Protein AF-A0A2V4D397-F1 (afdb_monomer_lite)

Sequence (75 aa):
MIGWGAVMVWFSANVLSQAAFIGTHGVPYDVESMLGALGPWSWLLVTIELGVWLIVGTLVFQKFNSKQNIQPQMT

Foldseek 3Di:
DPQVVVVVVVVVVVVVVQVVCCVVVVDGDDLVVVLVVVDPCSVVVVVVVVVVVVSVVVSVVVVVVVVVPPDDDDD

Secondary structure (DSSP, 8-state):
--HHHHHHHHHHHHHHHHHHHHHHHSS---HHHHHHHHGGGHHHHHHHHHHHHHHHHHHHHHHHHHHHTS-----

Radius of gyration: 18.24 Å; chains: 1; bo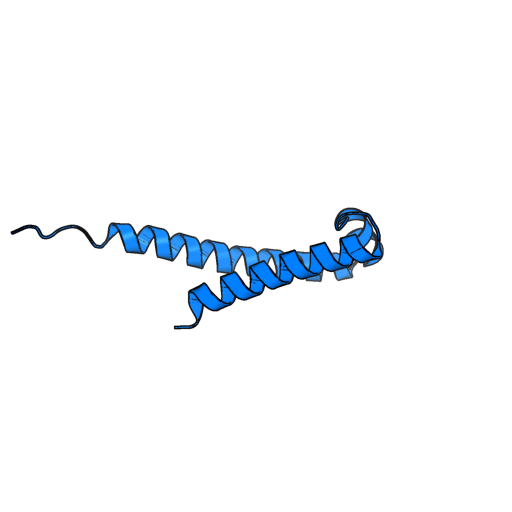unding box: 46×34×44 Å

Structure (mmCIF, N/CA/C/O backbone):
data_AF-A0A2V4D397-F1
#
_entry.id   AF-A0A2V4D397-F1
#
loop_
_atom_site.group_PDB
_atom_site.id
_atom_site.type_symbol
_atom_site.label_atom_id
_atom_site.label_alt_id
_atom_site.label_comp_id
_atom_site.label_asym_id
_atom_site.label_entity_id
_atom_site.label_seq_id
_atom_site.pdbx_PDB_ins_code
_atom_site.Cartn_x
_atom_site.Cartn_y
_atom_site.Cartn_z
_atom_site.occupancy
_atom_site.B_iso_or_equiv
_atom_site.auth_seq_id
_atom_site.auth_comp_id
_atom_site.auth_asym_id
_atom_site.auth_atom_id
_atom_site.pdbx_PDB_model_num
ATOM 1 N N . MET A 1 1 ? -3.834 4.652 22.775 1.00 48.59 1 MET A N 1
ATOM 2 C CA . MET A 1 1 ? -4.291 5.703 21.832 1.00 48.59 1 MET A CA 1
ATOM 3 C C . MET A 1 1 ? -3.511 5.642 20.507 1.00 48.59 1 MET A C 1
ATOM 5 O O . MET A 1 1 ? -3.043 6.662 20.027 1.00 48.59 1 MET A O 1
ATOM 9 N N . ILE A 1 2 ? -3.379 4.455 19.893 1.00 59.50 2 ILE A N 1
ATOM 10 C CA . ILE A 1 2 ? -2.540 4.245 18.688 1.00 59.50 2 ILE A CA 1
ATOM 11 C C . ILE A 1 2 ? -3.362 4.251 17.376 1.00 59.50 2 ILE A C 1
ATOM 13 O O . ILE A 1 2 ? -2.799 4.416 16.302 1.00 59.50 2 ILE A O 1
ATOM 17 N N . GLY A 1 3 ? -4.698 4.161 17.443 1.00 71.75 3 GLY A N 1
ATOM 18 C CA . GLY A 1 3 ? -5.549 3.859 16.278 1.00 71.75 3 GLY A CA 1
ATOM 19 C C . GLY A 1 3 ? -5.379 4.786 15.066 1.00 71.75 3 GLY A C 1
ATOM 20 O O . GLY A 1 3 ? -5.001 4.331 13.995 1.00 71.75 3 GLY A O 1
ATOM 21 N N . TRP A 1 4 ? -5.621 6.092 15.219 1.00 75.75 4 TRP A N 1
ATOM 22 C CA . TRP A 1 4 ? -5.597 7.030 14.082 1.00 75.75 4 TRP A CA 1
ATOM 23 C C . TRP A 1 4 ? -4.195 7.479 13.659 1.00 75.75 4 TRP A C 1
ATOM 25 O O . TRP A 1 4 ? -3.979 7.765 12.483 1.00 75.75 4 TRP A O 1
ATOM 35 N N . GLY A 1 5 ? -3.239 7.513 14.591 1.00 83.50 5 GLY A N 1
ATOM 36 C CA . GLY A 1 5 ? -1.845 7.840 14.277 1.00 83.50 5 GLY A CA 1
ATOM 37 C C . GLY A 1 5 ? -1.211 6.796 13.358 1.00 83.50 5 GLY A C 1
ATOM 38 O O . GLY A 1 5 ? -0.536 7.161 12.402 1.00 83.50 5 GLY A O 1
ATOM 39 N N . ALA A 1 6 ? -1.503 5.511 13.586 1.00 83.44 6 ALA A N 1
ATOM 40 C CA . ALA A 1 6 ? -1.026 4.425 12.733 1.00 83.44 6 ALA A CA 1
ATOM 41 C C . ALA A 1 6 ? -1.540 4.545 11.288 1.00 83.44 6 ALA A C 1
ATOM 43 O O . ALA A 1 6 ? -0.763 4.377 10.351 1.00 83.44 6 ALA A O 1
ATOM 44 N N . VAL A 1 7 ? -2.816 4.906 11.102 1.00 81.75 7 VAL A N 1
ATOM 45 C CA . VAL A 1 7 ? -3.410 5.106 9.767 1.00 81.75 7 VAL A CA 1
ATOM 46 C C . VAL A 1 7 ? -2.738 6.266 9.029 1.00 81.75 7 VAL A C 1
ATOM 48 O O . VAL A 1 7 ? -2.396 6.125 7.859 1.00 81.75 7 VAL A O 1
ATOM 51 N N . MET A 1 8 ? -2.501 7.392 9.710 1.00 84.62 8 MET A N 1
ATOM 52 C CA . MET A 1 8 ? -1.842 8.558 9.108 1.00 84.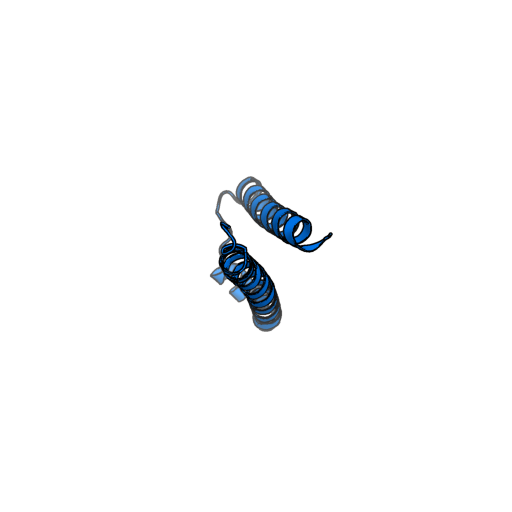62 8 MET A CA 1
ATOM 53 C C . MET A 1 8 ? -0.391 8.257 8.724 1.00 84.62 8 MET A C 1
ATOM 55 O O . MET A 1 8 ? 0.021 8.583 7.617 1.00 84.62 8 MET A O 1
ATOM 59 N N . VAL A 1 9 ? 0.370 7.591 9.600 1.00 88.62 9 VAL A N 1
ATOM 60 C CA . VAL A 1 9 ? 1.759 7.195 9.312 1.00 88.62 9 VAL A CA 1
ATOM 61 C C . VAL A 1 9 ? 1.819 6.226 8.133 1.00 88.62 9 VAL A C 1
ATOM 63 O O . VAL A 1 9 ? 2.633 6.419 7.234 1.00 88.62 9 VAL A O 1
ATOM 66 N N . TRP A 1 10 ? 0.939 5.221 8.098 1.00 85.50 10 TRP A N 1
ATOM 67 C CA . TRP A 1 10 ? 0.854 4.281 6.981 1.00 85.50 10 TRP A CA 1
ATOM 68 C C . TRP A 1 10 ? 0.504 4.987 5.664 1.00 85.50 10 TRP A C 1
ATOM 70 O O . TRP A 1 10 ? 1.173 4.772 4.654 1.00 85.50 10 TRP A O 1
ATOM 80 N N . PHE A 1 11 ? -0.487 5.881 5.674 1.00 86.94 11 PHE A N 1
ATOM 81 C CA . PHE A 1 11 ? -0.868 6.655 4.493 1.00 86.94 11 PHE A CA 1
ATOM 82 C C . PHE A 1 11 ? 0.282 7.547 3.999 1.00 86.94 11 PHE A C 1
ATOM 84 O O . PHE A 1 11 ? 0.629 7.516 2.819 1.00 86.94 11 PHE A O 1
ATOM 91 N N . SER A 1 12 ? 0.932 8.290 4.898 1.00 90.44 12 SER A N 1
ATOM 92 C CA . SER A 1 12 ? 2.081 9.132 4.553 1.00 90.44 12 SER A CA 1
ATOM 93 C C . SER A 1 12 ? 3.264 8.323 4.020 1.00 90.44 12 SER A C 1
ATOM 95 O O . SER A 1 12 ? 3.912 8.765 3.076 1.00 90.44 12 SER A O 1
ATOM 97 N N . ALA A 1 13 ? 3.531 7.135 4.571 1.00 89.88 13 ALA A N 1
ATOM 98 C CA . ALA A 1 13 ? 4.581 6.246 4.077 1.00 89.88 13 ALA A CA 1
ATOM 99 C C . ALA A 1 13 ? 4.301 5.756 2.644 1.00 89.88 13 ALA A C 1
ATOM 101 O O . ALA A 1 13 ? 5.217 5.734 1.823 1.00 89.88 13 ALA A O 1
ATOM 102 N N . ASN A 1 14 ? 3.043 5.435 2.319 1.00 87.81 14 ASN A N 1
ATOM 103 C CA . ASN A 1 14 ? 2.642 5.053 0.960 1.00 87.81 14 ASN A CA 1
ATOM 104 C C . ASN A 1 14 ? 2.824 6.206 -0.037 1.00 87.81 14 ASN A C 1
ATOM 1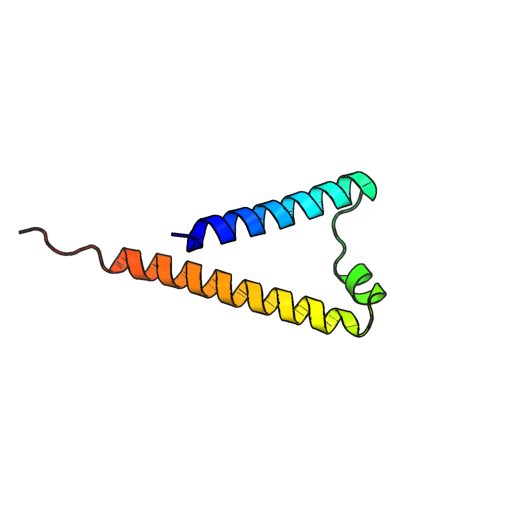06 O O . ASN A 1 14 ? 3.442 6.023 -1.085 1.00 87.81 14 ASN A O 1
ATOM 110 N N . VAL A 1 15 ? 2.358 7.412 0.311 1.00 89.31 15 VAL A N 1
ATOM 111 C CA . VAL A 1 15 ? 2.525 8.606 -0.538 1.00 89.31 15 VAL A CA 1
ATOM 112 C C . VAL A 1 15 ? 4.005 8.944 -0.734 1.00 89.31 15 VAL A C 1
ATOM 114 O O . VAL A 1 15 ? 4.432 9.230 -1.852 1.00 89.31 15 VAL A O 1
ATOM 117 N N . LEU A 1 16 ? 4.812 8.870 0.329 1.00 93.19 16 LEU A N 1
ATOM 118 C CA . LEU A 1 16 ? 6.249 9.134 0.256 1.00 93.19 16 LEU A CA 1
ATOM 119 C C . LEU A 1 16 ? 6.983 8.094 -0.601 1.00 93.19 16 LEU A C 1
ATOM 121 O O . LEU A 1 16 ? 7.847 8.463 -1.393 1.00 93.19 16 LEU A O 1
ATOM 125 N N . SER A 1 17 ? 6.624 6.812 -0.483 1.00 88.69 17 SER A N 1
ATOM 126 C CA . SER A 1 17 ? 7.180 5.748 -1.327 1.00 88.69 17 SER A CA 1
ATOM 127 C C . SER A 1 17 ? 6.880 6.000 -2.806 1.00 88.69 17 SER A C 1
ATOM 129 O O . SER A 1 17 ? 7.786 5.930 -3.636 1.00 88.69 17 SER A O 1
ATOM 131 N N . GLN A 1 18 ? 5.642 6.382 -3.132 1.00 89.19 18 GLN A N 1
ATOM 132 C CA . GLN A 1 18 ? 5.256 6.713 -4.501 1.00 89.19 18 GLN A CA 1
ATOM 133 C C . GLN A 1 18 ? 5.999 7.952 -5.028 1.00 89.19 18 GLN A C 1
ATOM 135 O O . GLN A 1 18 ? 6.486 7.938 -6.157 1.00 89.19 18 GLN A O 1
ATOM 140 N N . ALA A 1 19 ? 6.159 8.996 -4.210 1.00 91.56 19 ALA A N 1
ATOM 141 C CA . ALA A 1 19 ? 6.926 10.185 -4.581 1.00 91.56 19 ALA A CA 1
ATOM 142 C C . ALA A 1 19 ? 8.412 9.868 -4.837 1.00 91.56 19 ALA A C 1
ATOM 144 O O . ALA A 1 19 ? 8.989 10.358 -5.807 1.00 91.56 19 ALA A O 1
ATOM 145 N N . ALA A 1 20 ? 9.025 9.014 -4.011 1.00 90.62 20 ALA A N 1
ATOM 146 C CA . ALA A 1 20 ? 10.405 8.570 -4.202 1.00 90.62 20 ALA A CA 1
ATOM 147 C C . ALA A 1 20 ? 10.576 7.727 -5.480 1.00 90.62 20 ALA A C 1
ATOM 149 O O . ALA A 1 20 ? 11.565 7.880 -6.201 1.00 90.62 20 ALA A O 1
ATOM 150 N N . PHE A 1 21 ? 9.603 6.867 -5.795 1.00 88.88 21 PHE A N 1
ATOM 151 C CA . PHE A 1 21 ? 9.605 6.085 -7.030 1.00 88.88 21 PHE A CA 1
ATOM 152 C C . PHE A 1 21 ? 9.496 6.985 -8.268 1.00 88.88 21 PHE A C 1
ATOM 154 O O . PHE A 1 21 ? 10.306 6.863 -9.185 1.00 88.88 21 PHE A O 1
ATOM 161 N N . ILE A 1 22 ? 8.587 7.966 -8.256 1.00 92.00 22 ILE A N 1
ATOM 162 C CA . ILE A 1 22 ? 8.465 8.959 -9.337 1.00 92.00 22 ILE A CA 1
ATOM 163 C C . ILE A 1 22 ? 9.762 9.757 -9.491 1.00 92.00 22 ILE A C 1
ATOM 165 O O . ILE A 1 22 ? 10.229 9.959 -10.609 1.00 92.00 22 ILE A O 1
ATOM 169 N N . GLY A 1 23 ? 10.379 10.173 -8.383 1.00 90.44 23 GLY A N 1
ATOM 170 C CA . GLY A 1 23 ? 11.640 10.915 -8.413 1.00 90.44 23 GLY A CA 1
ATOM 171 C C . GLY A 1 23 ? 12.810 10.137 -9.027 1.00 90.44 23 GLY A C 1
ATOM 172 O O . GLY A 1 23 ? 13.744 10.755 -9.527 1.00 90.44 23 GLY A O 1
ATOM 173 N N . THR A 1 24 ? 12.761 8.802 -9.016 1.00 89.94 24 THR A N 1
ATOM 174 C CA . THR A 1 24 ? 13.825 7.935 -9.554 1.00 89.94 24 THR A CA 1
ATOM 175 C C . THR A 1 24 ? 13.521 7.394 -10.952 1.00 89.94 24 THR A C 1
ATOM 177 O O . THR A 1 24 ? 14.432 7.305 -11.769 1.00 89.94 24 THR A O 1
ATOM 180 N N . HIS A 1 25 ? 12.264 7.058 -11.248 1.00 87.25 25 HIS A N 1
ATOM 181 C CA . HIS A 1 25 ? 11.855 6.405 -12.499 1.00 87.25 25 HIS A CA 1
ATOM 182 C C . HIS A 1 25 ? 11.121 7.345 -13.469 1.00 87.25 25 HIS A C 1
ATOM 184 O O . HIS A 1 25 ? 10.903 6.986 -14.623 1.00 87.25 25 HIS A O 1
ATOM 190 N N . GLY A 1 26 ? 10.726 8.546 -13.030 1.00 86.94 26 GLY A N 1
ATOM 191 C CA . GLY A 1 26 ? 10.025 9.543 -13.851 1.00 86.94 26 GLY A CA 1
ATOM 192 C C . GLY A 1 26 ? 8.566 9.202 -14.176 1.00 86.94 26 GLY A C 1
ATOM 193 O O . GLY A 1 26 ? 7.877 10.007 -14.800 1.00 86.94 26 GLY A O 1
ATOM 194 N N . VAL A 1 27 ? 8.083 8.038 -13.738 1.00 87.62 27 VAL A N 1
ATOM 195 C CA . VAL A 1 27 ? 6.716 7.548 -13.941 1.00 87.62 27 VAL A CA 1
ATOM 196 C C . VAL A 1 27 ? 6.089 7.150 -12.602 1.00 87.62 27 VAL A C 1
ATOM 198 O O . VAL A 1 27 ? 6.810 6.758 -11.679 1.00 87.62 27 VAL A O 1
ATOM 201 N N . PRO A 1 28 ? 4.757 7.275 -12.457 1.00 86.00 28 PRO A N 1
ATOM 202 C CA . PRO A 1 28 ? 4.055 6.776 -11.281 1.00 86.00 28 PRO A CA 1
ATOM 203 C C . PRO A 1 28 ? 4.197 5.260 -11.144 1.00 86.00 28 PRO A C 1
ATOM 205 O O . PRO A 1 28 ? 4.577 4.566 -12.086 1.00 86.00 28 PRO A O 1
ATOM 208 N N . TYR A 1 29 ? 3.877 4.756 -9.949 1.00 83.06 29 TYR A N 1
ATOM 209 C CA . TYR A 1 29 ? 3.860 3.321 -9.695 1.00 83.06 29 TYR A CA 1
ATOM 210 C C . TYR A 1 29 ? 2.903 2.622 -10.662 1.00 83.06 29 TYR A C 1
ATOM 212 O O . TYR A 1 29 ? 1.694 2.852 -10.608 1.00 83.06 29 TYR A O 1
ATOM 220 N N . ASP A 1 30 ? 3.454 1.765 -11.518 1.00 84.94 30 ASP A N 1
ATOM 221 C CA . ASP A 1 30 ? 2.676 0.957 -12.443 1.00 84.94 30 ASP A CA 1
ATOM 222 C C . ASP A 1 30 ? 2.453 -0.434 -11.850 1.00 84.94 30 ASP A C 1
ATOM 224 O O . ASP A 1 30 ? 3.302 -1.325 -11.892 1.00 84.94 30 ASP A O 1
ATOM 228 N N . VAL A 1 31 ? 1.292 -0.584 -11.220 1.00 76.75 31 VAL A N 1
ATOM 229 C CA . VAL A 1 31 ? 0.940 -1.768 -10.436 1.00 76.75 31 VAL A CA 1
ATOM 230 C C . VAL A 1 31 ? 0.891 -3.019 -11.319 1.00 76.75 31 VAL A C 1
ATOM 232 O O . VAL A 1 31 ? 1.316 -4.087 -10.885 1.00 76.75 31 VAL A O 1
ATOM 235 N N . GLU A 1 32 ? 0.445 -2.896 -12.571 1.00 79.81 32 GLU A N 1
ATOM 236 C CA . GLU A 1 32 ? 0.338 -4.027 -13.496 1.00 79.81 32 GLU A CA 1
ATOM 237 C C . GLU A 1 32 ? 1.710 -4.556 -13.930 1.00 79.81 32 GLU A C 1
ATOM 239 O O . GLU A 1 32 ? 1.936 -5.766 -13.859 1.00 79.81 32 GLU A O 1
ATOM 244 N N . SER A 1 33 ? 2.664 -3.690 -14.299 1.00 78.75 33 SER A N 1
ATOM 245 C CA . SER A 1 33 ? 4.022 -4.149 -14.626 1.00 78.75 33 SER A CA 1
ATOM 246 C C . SER A 1 33 ? 4.773 -4.688 -13.411 1.00 78.75 33 SER A C 1
ATOM 248 O O . SER A 1 33 ? 5.499 -5.674 -13.539 1.00 78.75 33 SER A O 1
ATOM 250 N N . MET A 1 34 ? 4.575 -4.116 -12.222 1.00 77.38 34 MET A N 1
ATOM 251 C CA . MET A 1 34 ? 5.223 -4.599 -10.999 1.00 77.38 34 MET A CA 1
ATOM 252 C C . MET A 1 34 ? 4.670 -5.941 -10.525 1.00 77.38 34 MET A C 1
ATOM 254 O O . MET A 1 34 ? 5.441 -6.840 -10.181 1.00 77.38 34 MET A O 1
ATOM 258 N N . LEU A 1 35 ? 3.345 -6.108 -10.535 1.00 78.06 35 LEU A N 1
ATOM 259 C CA . LEU A 1 35 ? 2.713 -7.394 -10.241 1.00 78.06 35 LEU A CA 1
ATOM 260 C C . LEU A 1 35 ? 3.023 -8.420 -11.342 1.00 78.06 35 LEU A C 1
ATOM 262 O O . LEU A 1 35 ? 3.200 -9.602 -11.054 1.00 78.06 35 LEU A O 1
ATOM 266 N N . GLY A 1 36 ? 3.150 -7.992 -12.597 1.00 77.12 36 GLY A N 1
ATOM 267 C CA . GLY A 1 36 ? 3.617 -8.851 -13.682 1.00 77.12 36 GLY A CA 1
ATOM 268 C C . GLY A 1 36 ? 5.053 -9.337 -13.460 1.00 77.12 36 GLY A C 1
ATOM 269 O O . GLY A 1 3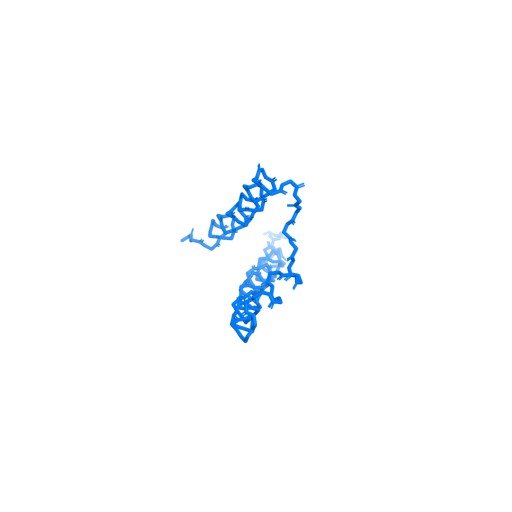6 ? 5.337 -10.521 -13.631 1.00 77.12 36 GLY A O 1
ATOM 270 N N . ALA A 1 37 ? 5.944 -8.451 -13.007 1.00 80.75 37 ALA A N 1
ATOM 271 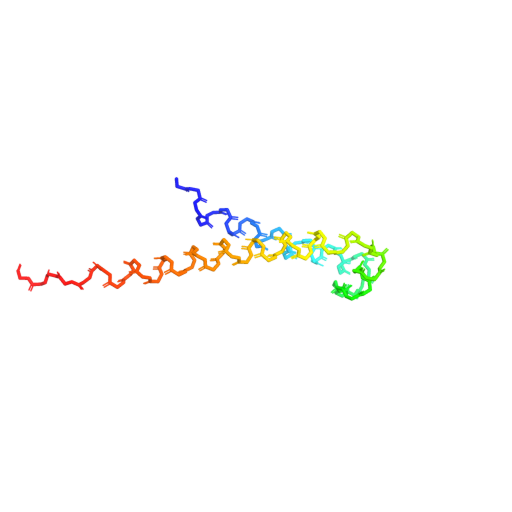C CA . ALA A 1 37 ? 7.353 -8.755 -12.758 1.00 80.75 37 ALA A CA 1
ATOM 272 C C . ALA A 1 37 ? 7.582 -9.682 -11.550 1.00 80.75 37 ALA A C 1
ATOM 274 O O . ALA A 1 37 ? 8.535 -10.459 -11.540 1.00 80.75 37 ALA A O 1
ATOM 275 N N . LEU A 1 38 ? 6.714 -9.626 -10.536 1.00 80.31 38 LEU A N 1
ATOM 276 C CA . LEU A 1 38 ? 6.795 -10.464 -9.330 1.00 80.31 38 LEU A CA 1
ATOM 277 C C . LEU A 1 38 ? 6.185 -11.866 -9.512 1.00 80.31 38 LEU A C 1
ATOM 279 O O . LEU A 1 38 ? 6.447 -12.772 -8.712 1.00 80.31 38 LEU A O 1
ATOM 283 N N . GLY A 1 39 ? 5.389 -12.069 -10.566 1.00 81.31 39 GLY A N 1
ATOM 284 C CA . GLY A 1 39 ? 4.800 -13.363 -10.897 1.00 81.31 39 GLY A CA 1
ATOM 285 C C . GLY A 1 39 ? 3.887 -13.903 -9.780 1.00 81.31 39 GLY A C 1
ATOM 286 O O . GLY A 1 39 ? 3.012 -13.183 -9.304 1.00 81.31 39 GLY A O 1
ATOM 287 N N . PRO A 1 40 ? 4.042 -15.162 -9.323 1.00 81.12 40 PRO A N 1
ATOM 288 C CA . PRO A 1 40 ? 3.165 -15.758 -8.305 1.00 81.12 40 PRO A CA 1
ATOM 289 C C . PRO A 1 40 ? 3.147 -15.016 -6.958 1.00 81.12 40 PRO A C 1
ATOM 291 O O . PRO A 1 40 ? 2.155 -15.081 -6.233 1.00 81.12 40 PRO A O 1
ATOM 294 N N . TRP A 1 41 ? 4.221 -14.293 -6.619 1.00 82.88 41 TRP A N 1
ATOM 295 C CA . TRP A 1 41 ? 4.334 -13.539 -5.363 1.00 82.88 41 TRP A CA 1
ATOM 296 C C . TRP A 1 41 ? 3.414 -12.316 -5.302 1.00 82.88 41 TRP A C 1
ATOM 298 O O . TRP A 1 41 ? 3.112 -11.820 -4.218 1.00 82.88 41 TRP A O 1
ATOM 308 N N . SER A 1 42 ? 2.898 -11.875 -6.444 1.00 82.81 42 SER A N 1
ATOM 309 C CA . SER A 1 42 ? 1.947 -10.768 -6.563 1.00 82.81 42 SER A CA 1
ATOM 310 C C . SER A 1 42 ? 0.658 -11.008 -5.786 1.00 82.81 42 SER A C 1
ATOM 312 O O . SER A 1 42 ? 0.113 -10.087 -5.181 1.00 82.81 42 SER A O 1
ATOM 314 N N . TRP A 1 43 ? 0.214 -12.264 -5.705 1.00 81.00 43 TRP A N 1
ATOM 315 C CA . TRP A 1 43 ? -0.954 -12.643 -4.910 1.00 81.00 43 TR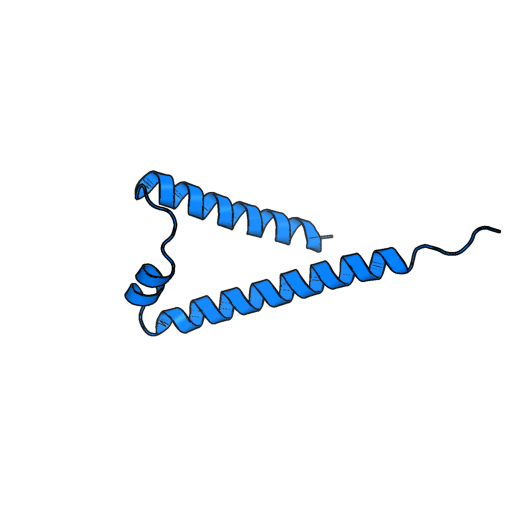P A CA 1
ATOM 316 C C . TRP A 1 43 ? -0.766 -12.393 -3.410 1.00 81.00 43 TRP A C 1
ATOM 318 O O . TRP A 1 43 ? -1.723 -12.035 -2.721 1.00 81.00 43 TRP A O 1
ATOM 328 N N . LEU A 1 44 ? 0.461 -12.534 -2.899 1.00 83.94 44 LEU A N 1
ATOM 329 C CA . LEU A 1 44 ? 0.767 -12.249 -1.498 1.00 83.94 44 LEU A CA 1
ATOM 330 C C . LEU A 1 44 ? 0.628 -10.752 -1.199 1.00 83.94 44 LEU A C 1
ATOM 332 O O . LEU A 1 44 ? 0.003 -10.386 -0.206 1.00 83.94 44 LEU A O 1
ATOM 336 N N . LEU A 1 45 ? 1.152 -9.891 -2.077 1.00 83.94 45 LEU A N 1
ATOM 337 C CA . LEU A 1 45 ? 1.047 -8.436 -1.926 1.00 83.94 45 LEU A CA 1
ATOM 338 C C . LEU A 1 45 ? -0.405 -7.962 -2.012 1.00 83.94 45 LEU A C 1
ATOM 340 O O . LEU A 1 45 ? -0.846 -7.207 -1.150 1.00 83.94 45 LEU A O 1
ATOM 344 N N . VAL A 1 46 ? -1.172 -8.480 -2.974 1.00 84.75 46 VAL A N 1
ATOM 345 C CA . VAL A 1 46 ? -2.610 -8.187 -3.096 1.00 84.75 46 VAL A CA 1
ATOM 346 C C . VAL A 1 46 ? -3.373 -8.611 -1.836 1.00 84.75 46 VAL A C 1
ATOM 348 O O . VAL A 1 46 ? -4.232 -7.875 -1.352 1.00 84.75 46 VAL A O 1
ATOM 351 N N . THR A 1 47 ? -3.039 -9.766 -1.254 1.00 86.25 47 THR A N 1
ATOM 352 C CA . THR A 1 47 ? -3.674 -10.243 -0.013 1.00 86.25 47 THR A CA 1
ATOM 353 C C . THR A 1 47 ? -3.376 -9.316 1.169 1.00 86.25 47 THR A C 1
ATOM 355 O O . THR A 1 47 ? -4.271 -9.019 1.963 1.00 86.25 47 THR A O 1
ATOM 358 N N . ILE A 1 48 ? -2.138 -8.825 1.277 1.00 87.81 48 ILE A N 1
ATOM 359 C CA . ILE A 1 48 ? -1.743 -7.862 2.314 1.00 87.81 48 ILE A CA 1
ATOM 360 C C . ILE A 1 48 ? -2.495 -6.540 2.126 1.00 87.81 48 ILE A C 1
ATOM 362 O O . ILE A 1 48 ? -3.058 -6.025 3.091 1.00 87.81 48 ILE A O 1
ATOM 366 N N . GLU A 1 49 ? -2.559 -6.026 0.896 1.00 86.56 49 GLU A N 1
ATOM 367 C CA . GLU A 1 49 ? -3.261 -4.783 0.565 1.00 86.56 49 GLU A CA 1
ATOM 368 C C . GLU A 1 49 ? -4.741 -4.854 0.971 1.00 86.56 49 GLU A C 1
ATOM 370 O O . GLU A 1 49 ? -5.248 -3.976 1.673 1.00 86.56 49 GLU A O 1
ATOM 375 N N . LEU A 1 50 ? -5.425 -5.949 0.621 1.00 88.31 50 LEU A N 1
ATOM 376 C CA . LEU A 1 50 ? -6.815 -6.192 1.019 1.00 88.31 50 LEU A CA 1
ATOM 377 C C . LEU A 1 50 ? -6.979 -6.254 2.543 1.00 88.31 50 LEU A C 1
ATOM 379 O O . LEU A 1 50 ? -7.935 -5.694 3.084 1.00 88.31 50 LEU A O 1
ATOM 383 N N . GLY A 1 51 ? -6.038 -6.887 3.249 1.00 90.12 51 GLY A N 1
ATOM 384 C CA . GLY A 1 51 ? -6.025 -6.922 4.711 1.00 90.12 51 GLY A CA 1
ATOM 385 C C . GLY A 1 51 ? -5.940 -5.524 5.327 1.00 90.12 51 GLY A C 1
ATOM 386 O O . GLY A 1 51 ? -6.686 -5.205 6.255 1.00 90.12 51 GLY A O 1
ATOM 387 N N . VAL A 1 52 ? -5.087 -4.658 4.777 1.00 87.06 52 VAL A N 1
ATOM 388 C CA . VAL A 1 52 ? -4.973 -3.268 5.233 1.00 87.06 52 VAL A CA 1
ATOM 389 C C . VAL A 1 52 ? -6.254 -2.483 4.947 1.00 87.06 52 VAL A C 1
ATOM 391 O O . VAL A 1 52 ? -6.747 -1.788 5.838 1.00 87.06 52 VAL A O 1
ATOM 394 N N . TRP A 1 53 ? -6.853 -2.641 3.764 1.00 88.62 53 TRP A N 1
ATOM 395 C CA . TRP A 1 53 ? -8.127 -1.998 3.427 1.00 88.62 53 TRP A CA 1
ATOM 396 C C . TRP A 1 53 ? -9.276 -2.414 4.354 1.00 88.62 53 TRP A C 1
ATOM 398 O O . TRP A 1 53 ? -10.084 -1.564 4.729 1.00 88.62 53 TRP A O 1
ATOM 408 N N . LEU A 1 54 ? -9.328 -3.674 4.801 1.00 89.38 54 LEU A N 1
ATOM 409 C CA . LEU A 1 54 ? -10.308 -4.128 5.798 1.00 89.38 54 LEU A CA 1
ATOM 410 C C . LEU A 1 54 ? -10.100 -3.456 7.164 1.00 89.38 54 LEU A C 1
ATOM 412 O O . LEU A 1 54 ? -11.066 -3.042 7.810 1.00 89.38 54 LEU A O 1
ATOM 416 N N . ILE A 1 55 ? -8.852 -3.292 7.606 1.00 87.06 55 ILE A N 1
ATOM 417 C CA . ILE A 1 55 ? -8.537 -2.606 8.870 1.00 87.06 55 ILE A CA 1
ATOM 418 C C . ILE A 1 55 ? -8.904 -1.121 8.774 1.00 87.06 55 ILE A C 1
ATOM 420 O O . ILE A 1 55 ? -9.573 -0.582 9.654 1.00 87.06 55 ILE A O 1
ATOM 424 N N . VAL A 1 56 ? -8.523 -0.450 7.687 1.00 84.69 56 VAL A N 1
ATOM 425 C CA . VAL A 1 56 ? -8.868 0.961 7.472 1.00 84.69 56 VAL A CA 1
ATOM 426 C C . VAL A 1 56 ? -10.386 1.135 7.389 1.00 84.69 56 VAL A C 1
ATOM 428 O O . VAL A 1 56 ? -10.937 1.988 8.084 1.00 84.69 56 VAL A O 1
ATOM 431 N N . GLY A 1 57 ? -11.080 0.296 6.615 1.00 87.31 57 GLY A N 1
ATOM 432 C CA . GLY A 1 57 ? -12.535 0.337 6.466 1.00 87.31 57 GLY A CA 1
ATOM 433 C C . GLY A 1 57 ? -13.274 0.140 7.790 1.00 87.31 57 GLY A C 1
ATOM 434 O O . GLY A 1 57 ? -14.193 0.898 8.098 1.00 87.31 57 GLY A O 1
ATOM 435 N N . THR A 1 58 ? -12.837 -0.810 8.620 1.00 85.75 58 THR A N 1
ATOM 436 C CA . THR A 1 58 ? -13.430 -1.038 9.949 1.00 85.75 58 THR A CA 1
ATOM 437 C C . THR A 1 58 ? -13.178 0.129 10.906 1.00 85.75 58 THR A C 1
ATOM 439 O O . THR A 1 58 ? -14.110 0.566 11.581 1.00 85.75 58 THR A O 1
ATOM 442 N N . LEU A 1 59 ? -11.969 0.702 10.932 1.00 84.06 59 LEU A N 1
ATOM 443 C CA . LEU A 1 59 ? -11.648 1.873 11.762 1.00 84.06 59 LEU A CA 1
ATOM 444 C C . LEU A 1 59 ? -12.424 3.128 11.340 1.00 84.06 59 LEU A C 1
ATOM 446 O O . LEU A 1 59 ? -12.890 3.894 12.192 1.00 84.06 59 LEU A O 1
ATOM 450 N N . VAL A 1 60 ? -12.580 3.341 10.032 1.00 85.56 60 VAL A N 1
ATOM 451 C CA . VAL A 1 60 ? -13.401 4.425 9.483 1.00 85.56 60 VAL A CA 1
ATOM 452 C C . VAL A 1 60 ? -14.863 4.202 9.868 1.00 85.56 60 VAL A C 1
ATOM 454 O O . VAL A 1 60 ? -15.461 5.086 10.476 1.00 85.56 60 VAL A O 1
ATOM 457 N N . PHE A 1 61 ? -15.416 3.011 9.628 1.00 85.38 61 PHE A N 1
ATOM 458 C CA . PHE A 1 61 ? -16.801 2.679 9.973 1.00 85.38 61 PHE A CA 1
ATOM 459 C C . PHE A 1 61 ? -17.105 2.891 11.466 1.00 85.38 61 PHE A C 1
ATOM 461 O O . PHE A 1 61 ? -18.080 3.555 11.822 1.00 85.38 61 PHE A O 1
ATOM 468 N N . GLN A 1 62 ? -16.221 2.423 12.352 1.00 83.25 62 GLN A N 1
ATOM 469 C CA . GLN A 1 62 ? -16.345 2.635 13.797 1.00 83.25 62 GLN A CA 1
ATOM 470 C C . GLN A 1 62 ? -16.382 4.123 14.166 1.00 83.25 62 GLN A C 1
ATOM 472 O O . GLN A 1 62 ? -17.199 4.535 14.989 1.00 83.25 62 GLN A O 1
ATOM 477 N N . LYS A 1 63 ? -15.543 4.961 13.542 1.00 77.88 63 LYS A N 1
ATOM 478 C CA . LYS A 1 63 ? -15.531 6.401 13.835 1.00 77.88 63 LYS A CA 1
ATOM 479 C C . LYS A 1 63 ? -16.822 7.101 13.417 1.00 77.88 63 LYS A C 1
ATOM 481 O O . LYS A 1 63 ? -17.255 8.017 14.118 1.00 77.88 63 LYS A O 1
ATOM 486 N N . PHE A 1 64 ? -17.427 6.691 12.306 1.00 82.81 64 PHE A N 1
ATOM 487 C CA . PHE A 1 64 ? -18.678 7.274 11.824 1.00 82.81 64 PHE A CA 1
ATOM 488 C C . PHE A 1 64 ? -19.848 6.856 12.731 1.00 82.81 64 PHE A C 1
ATOM 490 O O . PHE A 1 64 ? -20.590 7.725 13.193 1.00 82.81 64 PHE A O 1
ATOM 497 N N . ASN A 1 65 ? -19.923 5.580 13.127 1.00 78.44 65 ASN A N 1
ATOM 498 C CA . ASN A 1 65 ? -20.942 5.097 14.069 1.00 78.44 65 ASN A CA 1
ATOM 499 C C . ASN A 1 65 ? -20.797 5.687 15.487 1.00 78.44 65 ASN A C 1
ATOM 501 O O . ASN A 1 65 ? -21.801 5.948 16.155 1.00 78.44 65 ASN A O 1
ATOM 505 N N . SER A 1 66 ? -19.573 5.952 15.962 1.00 62.41 66 SER A N 1
ATOM 506 C CA . SER A 1 66 ? -19.363 6.596 17.269 1.00 62.41 66 SER A CA 1
ATOM 507 C C . SER A 1 66 ? -19.860 8.042 17.320 1.00 62.41 66 SER A C 1
ATOM 509 O O . SER A 1 66 ? -20.236 8.499 18.394 1.00 62.41 66 SER A O 1
ATOM 511 N N . LYS A 1 67 ? -19.901 8.778 16.199 1.00 56.62 67 LYS A N 1
ATOM 512 C CA . LYS A 1 67 ? -20.437 10.151 16.198 1.00 56.62 67 LYS A CA 1
ATOM 513 C C . LYS A 1 67 ? -21.961 10.204 16.296 1.00 56.62 67 LYS A C 1
ATOM 515 O O . LYS A 1 67 ? -22.483 11.184 16.818 1.00 56.62 67 LYS A O 1
ATOM 520 N N . GLN A 1 68 ? -22.663 9.156 15.868 1.00 57.16 68 GLN A N 1
ATOM 521 C CA . GLN A 1 68 ? -24.123 9.085 15.972 1.00 57.16 68 GLN A CA 1
ATOM 522 C C . GLN A 1 68 ? -24.629 8.820 17.401 1.00 57.16 68 GLN A C 1
ATOM 524 O O . GLN A 1 68 ? -25.788 9.091 17.676 1.00 57.16 68 GLN A O 1
ATOM 529 N N . ASN A 1 69 ? -23.781 8.348 18.324 1.00 54.94 69 ASN A N 1
ATOM 530 C CA . ASN A 1 69 ? -24.182 8.006 19.699 1.00 54.94 69 ASN A CA 1
ATOM 531 C C . ASN A 1 69 ? -23.968 9.131 20.744 1.00 54.94 69 ASN A C 1
ATOM 533 O O . ASN A 1 69 ? -24.197 8.897 21.925 1.00 54.94 69 ASN A O 1
ATOM 537 N N . ILE A 1 70 ? -23.525 10.341 20.357 1.00 58.38 70 ILE A N 1
ATOM 538 C CA . ILE A 1 70 ? -23.189 11.443 21.305 1.00 58.38 70 ILE A CA 1
ATOM 539 C C . ILE A 1 70 ? -24.279 12.542 21.362 1.00 58.38 70 ILE A C 1
ATOM 541 O O . ILE A 1 70 ? -24.113 13.566 22.012 1.00 58.38 70 ILE A O 1
ATOM 545 N N . GLN A 1 71 ? -25.430 12.354 20.717 1.00 58.94 71 GLN A N 1
ATOM 546 C CA . GLN A 1 71 ? -26.616 13.204 20.914 1.00 58.94 71 GLN A CA 1
ATOM 547 C C . GLN A 1 71 ? -27.815 12.261 21.026 1.00 58.94 71 GLN A C 1
ATOM 549 O O . GLN A 1 71 ? -28.130 11.602 20.036 1.00 58.94 71 GLN A O 1
ATOM 554 N N . PRO A 1 72 ? -28.407 12.097 22.222 1.00 54.34 72 PRO A N 1
ATOM 555 C CA . PRO A 1 72 ? -29.200 13.161 22.843 1.00 54.34 72 PRO A CA 1
ATOM 556 C C . PRO A 1 72 ? -29.025 13.235 24.369 1.00 54.34 72 PRO A C 1
ATOM 558 O O . PRO A 1 72 ? -29.023 12.199 25.008 1.00 54.34 72 PRO A O 1
ATOM 561 N N . GLN A 1 73 ? -28.921 14.431 24.953 1.00 53.34 73 GLN A N 1
ATOM 562 C CA . GLN A 1 73 ? -29.603 14.809 26.207 1.00 53.34 73 GLN A CA 1
ATOM 563 C C . GLN A 1 73 ? -29.487 16.339 26.356 1.00 53.34 73 GLN A C 1
ATOM 565 O O . GLN A 1 73 ? -28.530 16.854 26.930 1.00 53.34 73 GLN A O 1
ATOM 570 N N . MET A 1 74 ? -30.441 17.072 25.777 1.00 56.91 74 MET A N 1
ATOM 571 C CA . MET A 1 74 ? -30.773 18.427 26.221 1.00 56.91 74 MET A CA 1
ATOM 572 C C . MET A 1 74 ? -31.977 18.299 27.153 1.00 56.91 74 MET A C 1
ATOM 574 O O . MET A 1 74 ? -33.095 18.204 26.655 1.00 56.91 74 MET A O 1
ATOM 578 N N . THR A 1 75 ? -31.743 18.277 28.463 1.00 54.56 75 THR A N 1
ATOM 579 C CA . THR A 1 75 ? -32.697 18.689 29.509 1.00 54.56 75 THR A CA 1
ATOM 580 C C . THR A 1 75 ? -31.921 19.046 30.758 1.00 54.56 75 THR A C 1
ATOM 582 O O . THR A 1 75 ? -31.121 18.180 31.182 1.00 54.56 75 THR A O 1
#

pLDDT: mean 80.3, std 11.34, range [48.59, 93.19]